Protein AF-A0A401TF60-F1 (afdb_monomer)

InterPro domains:
  IPR011645 Haem NO binding associated [PF07701] (32-120)
  IPR042463 Haem NO binding associated domain superfamily [G3DSA:3.30.450.260] (27-121)

pLDDT: mean 78.07, std 18.7, range [38.34, 97.88]

Structure (mmCIF, N/CA/C/O backbone):
data_AF-A0A401TF60-F1
#
_entry.id   AF-A0A401TF60-F1
#
loop_
_atom_site.group_PDB
_atom_site.id
_atom_site.type_symbol
_atom_site.label_atom_id
_atom_site.label_alt_id
_atom_site.label_comp_id
_atom_site.label_asym_id
_atom_site.label_entity_id
_atom_site.label_seq_id
_atom_site.pdbx_PDB_ins_code
_atom_site.Cartn_x
_atom_site.Cartn_y
_atom_site.Cartn_z
_atom_site.occupancy
_atom_site.B_iso_or_equiv
_atom_site.auth_seq_id
_atom_site.auth_comp_id
_atom_site.auth_asym_id
_atom_site.auth_atom_id
_atom_site.pdbx_PDB_model_num
ATOM 1 N N . MET A 1 1 ? -0.643 -14.870 -15.309 1.00 54.28 1 MET A N 1
ATOM 2 C CA . MET A 1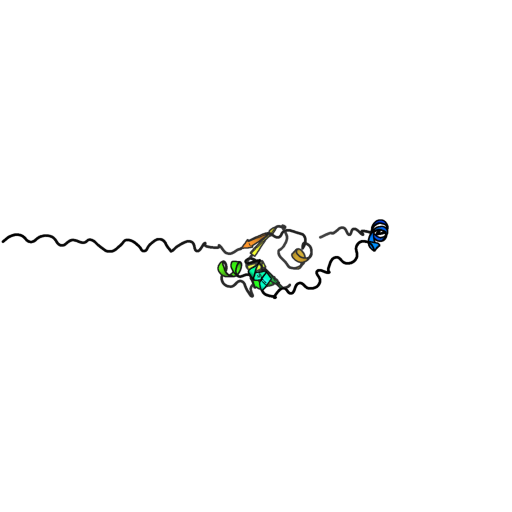 1 ? -0.391 -13.523 -15.862 1.00 54.28 1 MET A CA 1
ATOM 3 C C . MET A 1 1 ? 0.937 -13.580 -16.600 1.00 54.28 1 MET A C 1
ATOM 5 O O . MET A 1 1 ? 1.897 -14.077 -16.026 1.00 54.28 1 MET A O 1
ATOM 9 N N . THR A 1 2 ? 0.971 -13.199 -17.874 1.00 70.88 2 THR A N 1
ATOM 10 C CA . THR A 1 2 ? 2.133 -13.397 -18.757 1.00 70.88 2 THR A CA 1
ATOM 11 C C . THR A 1 2 ? 2.809 -12.050 -18.976 1.00 70.88 2 THR A C 1
ATOM 13 O O . THR A 1 2 ? 2.165 -11.133 -19.476 1.00 70.88 2 THR A O 1
ATOM 16 N N . TYR A 1 3 ? 4.077 -11.906 -18.594 1.00 74.62 3 TYR A N 1
ATOM 17 C CA . TYR A 1 3 ? 4.864 -10.697 -18.849 1.00 74.62 3 TYR A CA 1
ATOM 18 C C . TYR A 1 3 ? 5.910 -10.965 -19.932 1.00 74.62 3 TYR A C 1
ATOM 20 O O . TYR A 1 3 ? 6.505 -12.041 -19.992 1.00 74.62 3 TYR A O 1
ATOM 28 N N . VAL A 1 4 ? 6.137 -9.976 -20.796 1.00 82.94 4 VAL A N 1
ATOM 29 C CA . VAL A 1 4 ? 7.213 -10.025 -21.790 1.00 82.94 4 VAL A CA 1
ATOM 30 C C . VAL A 1 4 ? 8.467 -9.439 -21.159 1.00 82.94 4 VAL A C 1
ATOM 32 O O . VAL A 1 4 ? 8.474 -8.291 -20.718 1.00 82.94 4 VAL A O 1
ATOM 35 N N . VAL A 1 5 ? 9.532 -10.235 -21.108 1.00 85.19 5 VAL A N 1
ATOM 36 C CA . VAL A 1 5 ? 10.825 -9.793 -20.584 1.00 85.19 5 VAL A CA 1
ATOM 37 C C . VAL A 1 5 ? 11.640 -9.205 -21.728 1.00 85.19 5 VAL A C 1
ATOM 39 O O . VAL A 1 5 ? 12.141 -9.931 -22.584 1.00 85.19 5 VAL A O 1
ATOM 42 N N . TYR A 1 6 ? 11.798 -7.883 -21.732 1.00 87.12 6 TYR A N 1
ATOM 43 C CA . TYR A 1 6 ? 12.709 -7.205 -22.648 1.00 87.12 6 TYR A CA 1
ATOM 44 C C . TYR A 1 6 ? 14.091 -7.090 -22.010 1.00 87.12 6 TYR A C 1
ATOM 46 O O . TYR A 1 6 ? 14.256 -6.478 -20.955 1.00 87.12 6 TYR A O 1
ATOM 54 N N . LYS A 1 7 ? 15.109 -7.649 -22.667 1.00 85.88 7 LYS A N 1
ATOM 55 C CA . LYS A 1 7 ? 16.505 -7.410 -22.294 1.00 85.88 7 LYS A CA 1
ATOM 56 C C . LYS A 1 7 ? 16.980 -6.121 -22.958 1.00 85.88 7 LYS A C 1
ATOM 58 O O . LYS A 1 7 ? 17.265 -6.108 -24.153 1.00 85.88 7 LYS A O 1
ATOM 63 N N . MET A 1 8 ? 17.083 -5.046 -22.184 1.00 86.06 8 MET A N 1
ATOM 64 C CA . MET A 1 8 ? 17.698 -3.804 -22.651 1.00 86.06 8 MET A CA 1
ATOM 65 C C . MET A 1 8 ? 19.220 -3.899 -22.517 1.00 86.06 8 MET A C 1
ATOM 67 O O . MET A 1 8 ? 19.735 -4.131 -21.426 1.00 86.06 8 MET A O 1
ATOM 71 N N . ASN A 1 9 ? 19.943 -3.714 -23.622 1.00 86.31 9 ASN A N 1
ATOM 72 C CA . ASN A 1 9 ? 21.393 -3.536 -23.605 1.00 86.31 9 ASN A CA 1
ATOM 73 C C . ASN A 1 9 ? 21.680 -2.046 -23.794 1.00 86.31 9 ASN A C 1
ATOM 75 O O . ASN A 1 9 ? 21.192 -1.446 -24.749 1.00 86.31 9 ASN A O 1
ATOM 79 N N . PHE A 1 10 ? 22.446 -1.451 -22.884 1.00 83.81 10 PHE A N 1
ATOM 80 C CA . PHE A 1 10 ? 22.782 -0.034 -22.944 1.00 83.81 10 PHE A CA 1
ATOM 81 C C . PHE A 1 10 ? 24.231 0.146 -23.397 1.00 83.81 10 PHE A C 1
ATOM 83 O O . PHE A 1 10 ? 25.154 -0.282 -22.700 1.00 83.81 10 PHE A O 1
ATOM 90 N N . ASP A 1 11 ? 24.431 0.778 -24.555 1.00 84.81 11 ASP A N 1
ATOM 91 C CA . ASP A 1 11 ? 25.757 1.206 -24.997 1.00 84.81 11 ASP A CA 1
ATOM 92 C C . ASP A 1 11 ? 26.063 2.604 -24.446 1.00 84.81 11 ASP A C 1
ATOM 94 O O . ASP A 1 11 ? 25.495 3.616 -24.851 1.00 84.81 11 ASP A O 1
ATOM 98 N N . ASN A 1 12 ? 26.985 2.638 -23.490 1.00 79.88 12 ASN A N 1
ATOM 99 C CA . ASN A 1 12 ? 27.370 3.833 -22.753 1.00 79.88 12 ASN A CA 1
ATOM 100 C C . ASN A 1 12 ? 28.528 4.618 -23.406 1.00 79.88 12 ASN A C 1
ATOM 102 O O . ASN A 1 12 ? 29.088 5.519 -22.773 1.00 79.88 12 ASN A O 1
ATOM 106 N N . ALA A 1 13 ? 28.935 4.280 -24.636 1.00 81.44 13 ALA A N 1
ATOM 107 C CA . ALA A 1 13 ? 30.097 4.879 -25.298 1.00 81.44 13 ALA A CA 1
ATOM 108 C C . ALA A 1 13 ? 30.019 6.418 -25.393 1.00 81.44 13 ALA A C 1
ATOM 110 O O . ALA A 1 13 ? 30.981 7.107 -25.047 1.00 81.44 13 ALA A O 1
ATOM 111 N N . ALA A 1 14 ? 28.859 6.974 -25.759 1.00 72.81 14 ALA A N 1
ATOM 112 C CA . ALA A 1 14 ? 28.666 8.423 -25.887 1.00 72.81 14 ALA A CA 1
ATOM 113 C C . ALA A 1 14 ? 28.697 9.175 -24.538 1.00 72.81 14 ALA A C 1
ATOM 115 O O . ALA A 1 14 ? 29.143 10.323 -24.474 1.00 72.81 14 ALA A O 1
ATOM 116 N N . PHE A 1 15 ? 28.256 8.533 -23.451 1.00 69.75 15 PHE A N 1
ATOM 117 C CA . PHE A 1 15 ? 28.243 9.117 -22.105 1.00 69.75 15 PHE A CA 1
ATOM 118 C C . PHE A 1 15 ? 29.645 9.145 -21.482 1.00 69.75 15 PHE A C 1
ATOM 120 O O . PHE A 1 15 ? 30.065 10.164 -20.933 1.00 69.75 15 PHE A O 1
ATOM 127 N N . LYS A 1 16 ? 30.421 8.064 -21.651 1.00 69.81 16 LYS A N 1
ATOM 128 C CA . LYS A 1 16 ? 31.814 7.971 -21.179 1.00 69.81 16 LYS A CA 1
ATOM 129 C C . LYS A 1 16 ? 32.714 9.052 -21.782 1.00 69.81 16 LYS A C 1
ATOM 131 O O . LYS A 1 16 ? 33.617 9.532 -21.105 1.00 69.81 16 LYS A O 1
ATOM 136 N N . HIS A 1 17 ? 32.433 9.486 -23.012 1.00 68.19 17 HIS A N 1
ATOM 137 C CA . HIS A 1 17 ? 33.189 10.555 -23.661 1.00 68.19 17 HIS A CA 1
ATOM 138 C C . HIS A 1 17 ? 32.952 11.945 -23.031 1.00 68.19 17 HIS A C 1
ATOM 140 O O . HIS A 1 17 ? 33.848 12.785 -23.047 1.00 68.19 17 HIS A O 1
ATOM 146 N N . ARG A 1 18 ? 31.781 12.181 -22.418 1.00 63.94 18 ARG A N 1
ATOM 147 C CA . ARG A 1 18 ? 31.405 13.464 -21.782 1.00 63.94 18 ARG A CA 1
ATOM 148 C C . ARG A 1 18 ? 31.666 13.518 -20.270 1.00 63.94 18 ARG A C 1
ATOM 150 O O . ARG A 1 18 ? 31.582 14.584 -19.664 1.00 63.94 18 ARG A O 1
ATOM 157 N N . MET A 1 19 ? 31.999 12.385 -19.656 1.00 57.22 19 MET A N 1
ATOM 158 C CA . MET A 1 19 ? 32.091 12.214 -18.202 1.00 57.22 19 MET A CA 1
ATOM 159 C C . MET A 1 19 ? 33.200 13.009 -17.469 1.00 57.22 19 MET A C 1
ATOM 161 O O . MET A 1 19 ? 32.983 13.320 -16.298 1.00 57.22 19 MET A O 1
ATOM 165 N N . PRO A 1 20 ? 34.344 13.412 -18.071 1.00 57.88 20 PRO A N 1
ATOM 166 C CA . PRO A 1 20 ? 35.371 14.162 -17.335 1.00 57.88 20 PRO A CA 1
ATOM 167 C C . PRO A 1 20 ? 34.904 15.515 -16.772 1.00 57.88 20 PRO A C 1
ATOM 169 O O . PRO A 1 20 ? 35.526 16.025 -15.843 1.00 57.88 20 PRO A O 1
ATOM 172 N N . GLN A 1 21 ? 33.826 16.094 -17.317 1.00 56.38 21 GLN A N 1
ATOM 173 C CA . GLN A 1 21 ? 33.364 17.448 -16.982 1.00 56.38 21 GLN A CA 1
ATOM 174 C C . GLN A 1 21 ? 32.222 17.488 -15.951 1.00 56.38 21 GLN A C 1
ATOM 176 O O . GLN A 1 21 ? 31.941 18.546 -15.399 1.00 56.38 21 GLN A O 1
ATOM 181 N N . LEU A 1 22 ? 31.586 16.350 -15.644 1.00 56.41 22 LEU A N 1
ATOM 182 C CA . LEU A 1 22 ? 30.432 16.273 -14.740 1.00 56.41 22 LEU A CA 1
ATOM 183 C C . LEU A 1 22 ? 30.804 15.546 -13.438 1.00 56.41 22 LEU A C 1
ATOM 185 O O . LEU A 1 22 ? 30.217 14.527 -13.073 1.00 56.41 22 LEU A 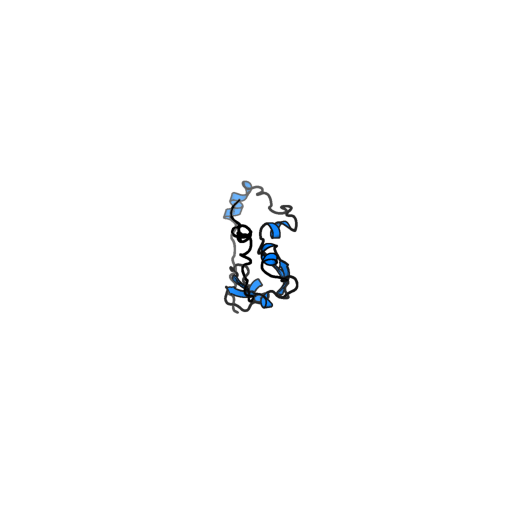O 1
ATOM 189 N N . LYS A 1 23 ? 31.842 16.027 -12.746 1.00 54.22 23 LYS A N 1
ATOM 190 C CA . LYS A 1 23 ? 32.164 15.520 -11.408 1.00 54.22 23 LYS A CA 1
ATOM 191 C C . LYS A 1 23 ? 31.079 15.960 -10.421 1.00 54.22 23 LYS A C 1
ATOM 193 O O . LYS A 1 23 ? 30.895 17.148 -10.195 1.00 54.22 23 LYS A O 1
ATOM 198 N N . ALA A 1 24 ? 30.441 14.955 -9.821 1.00 58.62 24 ALA A N 1
ATOM 199 C CA . ALA A 1 24 ? 29.649 15.006 -8.596 1.00 58.62 24 ALA A CA 1
ATOM 200 C C . ALA A 1 24 ? 28.422 15.936 -8.620 1.00 58.62 24 ALA A C 1
ATOM 202 O O . ALA A 1 24 ? 28.411 16.997 -8.000 1.00 58.62 24 ALA A O 1
ATOM 203 N N . ALA A 1 25 ? 27.322 15.463 -9.217 1.00 55.97 25 ALA A N 1
ATOM 204 C CA . ALA A 1 25 ? 26.026 15.809 -8.639 1.00 55.97 25 ALA A CA 1
ATOM 205 C C . ALA A 1 25 ? 26.051 15.337 -7.168 1.00 55.97 25 ALA A C 1
ATOM 207 O O . ALA A 1 25 ? 26.429 14.183 -6.930 1.00 55.97 25 ALA A O 1
ATOM 208 N N . PRO A 1 26 ? 25.743 16.200 -6.184 1.00 55.03 26 PRO A N 1
ATOM 209 C CA . PRO A 1 26 ? 25.783 15.806 -4.786 1.00 55.03 26 PRO A CA 1
ATOM 210 C C . PRO A 1 26 ? 24.831 14.629 -4.594 1.00 55.03 26 PRO A C 1
ATOM 212 O O . PRO A 1 26 ? 23.659 14.696 -4.963 1.00 55.03 26 PRO A O 1
ATOM 215 N N . GLY A 1 27 ? 25.367 13.522 -4.080 1.00 57.06 27 GLY A N 1
ATOM 216 C CA . GLY A 1 27 ? 24.592 12.319 -3.836 1.00 57.06 27 GLY A CA 1
ATOM 217 C C . GLY A 1 27 ? 23.417 12.659 -2.931 1.00 57.06 27 GLY A C 1
ATOM 218 O O . GLY A 1 27 ? 23.610 13.130 -1.812 1.00 57.06 27 GLY A O 1
ATOM 219 N N . TYR A 1 28 ? 22.200 12.375 -3.391 1.00 55.12 28 TYR A N 1
ATOM 220 C CA . TYR A 1 28 ? 20.970 12.408 -2.592 1.00 55.12 28 TYR A CA 1
ATOM 221 C C . TYR A 1 28 ? 20.984 11.387 -1.434 1.00 55.12 28 TYR A C 1
ATOM 223 O O . TYR A 1 28 ? 19.934 1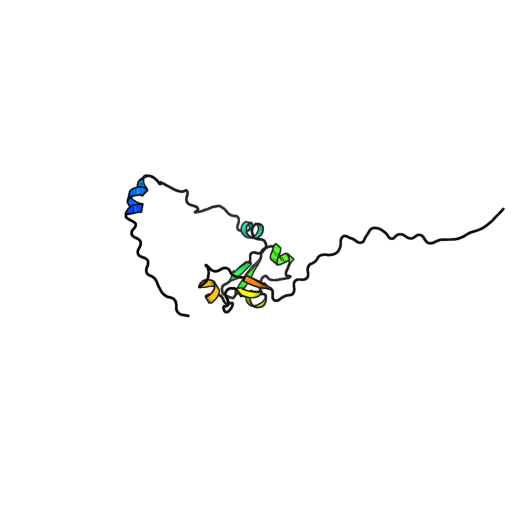0.979 -0.948 1.00 55.12 28 TYR A O 1
ATOM 231 N N . GLU A 1 29 ? 22.155 10.911 -1.004 1.00 59.75 29 GLU A N 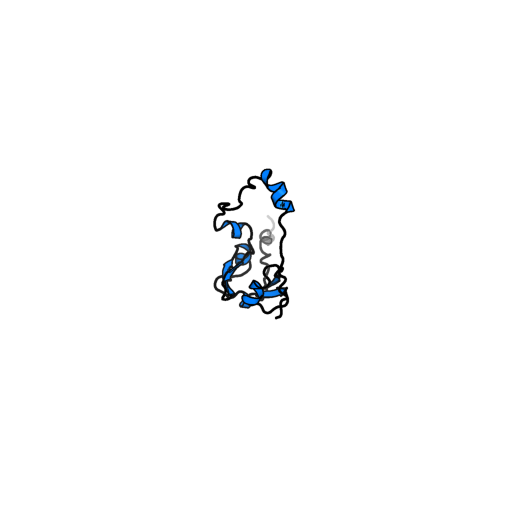1
ATOM 232 C CA . GLU A 1 29 ? 22.280 9.702 -0.205 1.00 59.75 29 GLU A CA 1
ATOM 233 C C . GLU A 1 29 ? 21.657 9.846 1.177 1.00 59.75 29 GLU A C 1
ATOM 235 O O . GLU A 1 29 ? 21.174 8.847 1.702 1.00 59.75 29 GLU A O 1
ATOM 240 N N . LYS A 1 30 ? 21.628 11.037 1.791 1.00 60.25 30 LYS A N 1
ATOM 241 C CA . LYS A 1 30 ? 21.094 11.195 3.154 1.00 60.25 30 LYS A CA 1
ATOM 242 C C . LYS A 1 30 ? 20.566 12.602 3.402 1.00 60.25 30 LYS A C 1
ATOM 244 O O . LYS A 1 30 ? 21.204 13.390 4.094 1.00 60.25 30 LYS A O 1
ATOM 249 N N . LEU A 1 31 ? 19.374 12.915 2.898 1.00 61.12 31 LEU A N 1
ATOM 250 C CA . LEU A 1 31 ? 18.593 13.979 3.530 1.00 61.12 31 LEU A CA 1
ATOM 251 C C . LEU A 1 31 ? 18.131 13.449 4.899 1.00 61.12 31 LEU A C 1
ATOM 253 O O . LEU A 1 31 ? 17.458 12.414 4.936 1.00 61.12 31 LEU A O 1
ATOM 257 N N . PRO A 1 32 ? 18.494 14.087 6.028 1.00 65.38 32 PRO A N 1
ATOM 258 C CA . PRO A 1 32 ? 18.081 13.646 7.355 1.00 65.38 32 PRO A CA 1
ATOM 259 C C . PRO A 1 32 ? 16.597 13.967 7.564 1.00 65.38 32 PRO A C 1
ATOM 261 O O . PRO A 1 32 ? 16.226 14.907 8.262 1.00 65.38 32 PRO A O 1
ATOM 264 N N . MET A 1 33 ? 15.720 13.190 6.933 1.00 65.31 33 MET A N 1
ATOM 265 C CA . MET A 1 33 ? 14.286 13.294 7.156 1.00 65.31 33 MET A CA 1
ATOM 266 C C . MET A 1 33 ? 13.941 12.601 8.472 1.00 65.31 33 MET A C 1
ATOM 268 O O . MET A 1 33 ? 14.205 11.411 8.663 1.00 65.31 33 MET A O 1
ATOM 272 N N . LYS A 1 34 ? 13.334 13.342 9.404 1.00 74.75 34 LYS A N 1
ATOM 273 C CA . LYS A 1 34 ? 12.768 12.745 10.618 1.00 74.75 34 LYS A CA 1
ATOM 274 C C . LYS A 1 34 ? 11.717 11.711 10.201 1.00 74.75 34 LYS A C 1
ATOM 276 O O . LYS A 1 34 ? 10.867 12.008 9.371 1.00 74.75 34 LYS A O 1
ATOM 281 N N . LYS A 1 35 ? 11.713 10.526 10.826 1.00 67.56 35 LYS A N 1
ATOM 282 C CA . LYS A 1 35 ? 10.796 9.397 10.526 1.00 67.56 35 LYS A CA 1
ATOM 283 C C . LYS A 1 35 ? 9.285 9.726 10.638 1.00 67.56 35 LYS A C 1
ATOM 285 O O . LYS A 1 35 ? 8.453 8.867 10.349 1.00 67.56 35 LYS A O 1
ATOM 290 N N . GLY A 1 36 ? 8.930 10.929 11.096 1.00 70.81 36 GLY A N 1
ATOM 291 C CA . GLY A 1 36 ? 7.558 11.439 11.182 1.00 70.81 36 GLY A CA 1
ATOM 292 C C . GLY A 1 36 ? 7.155 12.403 10.062 1.00 70.81 36 GLY A C 1
ATOM 293 O O . GLY A 1 36 ? 5.982 12.426 9.720 1.00 70.81 36 GLY A O 1
ATOM 294 N N . ILE A 1 37 ? 8.106 13.106 9.427 1.00 82.44 37 ILE A N 1
ATOM 295 C CA . ILE A 1 37 ? 7.791 14.234 8.529 1.00 82.44 37 ILE A CA 1
ATOM 296 C C . ILE A 1 37 ? 6.952 13.823 7.316 1.00 82.44 37 ILE A C 1
ATOM 298 O O . ILE A 1 37 ? 6.162 14.605 6.808 1.00 82.44 37 ILE A O 1
ATOM 302 N N . ILE A 1 38 ? 7.082 12.569 6.874 1.00 80.88 38 ILE A N 1
ATOM 303 C CA . ILE A 1 38 ? 6.291 12.030 5.766 1.00 80.88 38 ILE A CA 1
ATOM 304 C C . ILE A 1 38 ? 4.788 12.030 6.082 1.00 80.88 38 ILE A C 1
ATOM 306 O O . ILE A 1 38 ? 3.986 12.280 5.195 1.00 80.88 38 ILE A O 1
ATOM 310 N N . PHE A 1 39 ? 4.397 11.800 7.336 1.00 83.25 39 PHE A N 1
ATOM 311 C CA . PHE A 1 39 ? 2.989 11.786 7.740 1.00 83.25 39 PHE A CA 1
ATOM 312 C C . PHE A 1 39 ? 2.443 13.197 7.955 1.00 83.25 39 PHE A C 1
ATOM 314 O O . PHE A 1 39 ? 1.257 13.416 7.730 1.00 83.25 39 PHE A O 1
ATOM 321 N N . ASP A 1 40 ? 3.315 14.143 8.312 1.00 83.88 40 ASP A N 1
ATOM 322 C CA . ASP A 1 40 ? 2.976 15.566 8.378 1.00 83.88 40 ASP A CA 1
ATOM 323 C C . ASP A 1 40 ? 2.774 16.139 6.963 1.00 83.88 40 ASP A C 1
ATOM 325 O O . ASP A 1 40 ? 1.854 16.914 6.720 1.00 83.88 40 ASP A O 1
ATOM 329 N N . MET A 1 41 ? 3.616 15.732 6.004 1.00 89.50 41 MET A N 1
ATOM 330 C CA . MET A 1 41 ? 3.526 16.160 4.602 1.00 89.50 41 MET A CA 1
ATOM 331 C C . MET A 1 41 ? 2.398 15.466 3.833 1.00 89.50 41 MET A C 1
ATOM 333 O O . MET A 1 41 ? 1.784 16.073 2.958 1.00 89.50 41 MET A O 1
ATOM 337 N N . PHE A 1 42 ? 2.139 14.193 4.132 1.00 91.75 42 PHE A N 1
ATOM 338 C CA . PHE A 1 42 ? 1.138 13.374 3.455 1.00 91.75 42 PHE A CA 1
ATOM 339 C C . PHE A 1 42 ? 0.093 12.887 4.472 1.00 91.75 42 PHE A C 1
ATOM 341 O O . PHE A 1 42 ? 0.167 11.743 4.938 1.00 91.75 42 PHE A O 1
ATOM 348 N N . PRO A 1 43 ? -0.907 13.723 4.810 1.00 91.94 43 PRO A N 1
ATOM 349 C CA . PRO A 1 43 ? -1.881 13.427 5.864 1.00 91.94 43 PRO A CA 1
ATOM 350 C C . PRO A 1 43 ? -2.790 12.233 5.539 1.00 91.94 43 PRO A C 1
ATOM 352 O O . PRO A 1 43 ? -3.301 11.591 6.451 1.00 91.94 43 PRO A O 1
ATOM 355 N N . PHE A 1 44 ? -2.940 11.885 4.258 1.00 93.50 44 PHE A N 1
ATOM 356 C CA . PHE A 1 44 ? -3.690 10.706 3.804 1.00 93.50 44 PHE A CA 1
ATOM 357 C C . PHE A 1 44 ? -2.785 9.530 3.404 1.00 93.50 44 PHE A C 1
ATOM 359 O O . PHE A 1 44 ? -3.193 8.645 2.657 1.00 93.50 44 PHE A O 1
ATOM 366 N N . SER A 1 45 ? -1.535 9.518 3.874 1.00 93.25 45 SER A N 1
ATOM 367 C CA . SER A 1 45 ? -0.628 8.393 3.648 1.00 93.25 45 SER A CA 1
ATOM 368 C C . SER A 1 45 ? -0.966 7.193 4.531 1.00 93.25 45 SER A C 1
ATOM 370 O O . SER A 1 45 ? -1.487 7.313 5.642 1.00 93.25 45 SER A O 1
ATOM 372 N N . MET A 1 46 ? -0.617 6.012 4.034 1.00 93.62 46 MET A N 1
ATOM 373 C CA . MET A 1 46 ? -0.806 4.742 4.717 1.00 93.62 46 MET A CA 1
ATOM 374 C C . MET A 1 46 ? 0.417 3.861 4.488 1.00 93.62 46 MET A C 1
ATOM 376 O O . MET A 1 46 ? 0.910 3.738 3.371 1.00 93.62 46 MET A O 1
ATOM 380 N N . ILE A 1 47 ? 0.886 3.220 5.553 1.00 94.00 47 ILE A N 1
ATOM 381 C CA . ILE A 1 47 ? 1.886 2.159 5.500 1.00 94.00 47 ILE A CA 1
ATOM 382 C C . ILE A 1 47 ? 1.226 0.884 6.001 1.00 94.00 47 ILE A C 1
ATOM 384 O O . ILE A 1 47 ? 0.788 0.830 7.150 1.00 94.00 47 ILE A O 1
ATOM 388 N N . PHE A 1 48 ? 1.212 -0.151 5.171 1.00 95.81 48 PHE A N 1
ATOM 389 C CA . PHE A 1 48 ? 0.754 -1.492 5.519 1.00 95.81 48 PHE A CA 1
ATOM 390 C C . PHE A 1 48 ? 1.830 -2.530 5.180 1.00 95.81 48 PHE A C 1
ATOM 392 O O . PHE A 1 48 ? 2.775 -2.258 4.437 1.00 95.81 48 PHE A O 1
ATOM 399 N N . ARG A 1 49 ? 1.745 -3.697 5.814 1.00 96.69 49 ARG A N 1
ATOM 400 C CA . ARG A 1 49 ? 2.702 -4.800 5.662 1.00 96.69 49 ARG A CA 1
ATOM 401 C C . ARG A 1 49 ? 2.246 -5.783 4.577 1.00 96.69 49 ARG A C 1
ATOM 403 O O . ARG A 1 49 ? 1.172 -5.642 4.003 1.00 96.69 49 ARG A O 1
ATOM 410 N N . ARG A 1 50 ? 3.076 -6.799 4.306 1.00 97.25 50 ARG A N 1
ATOM 411 C CA . ARG A 1 50 ? 2.791 -7.842 3.300 1.00 97.25 50 ARG A CA 1
ATOM 412 C C . ARG A 1 50 ? 1.528 -8.655 3.576 1.00 97.25 50 ARG A C 1
ATOM 414 O O . ARG A 1 50 ? 0.926 -9.179 2.654 1.00 97.25 50 ARG A O 1
ATOM 421 N N . ASP A 1 51 ? 1.137 -8.748 4.839 1.00 97.25 51 ASP A N 1
ATOM 422 C CA . ASP A 1 51 ? -0.098 -9.384 5.302 1.00 97.25 51 ASP A CA 1
ATOM 423 C C . ASP A 1 51 ? -1.337 -8.481 5.143 1.00 97.25 51 ASP A C 1
ATOM 425 O O . ASP A 1 51 ? -2.396 -8.804 5.675 1.00 97.25 51 ASP A O 1
ATOM 429 N N . MET A 1 52 ? -1.196 -7.351 4.439 1.00 97.31 52 MET A N 1
ATOM 430 C CA . MET A 1 52 ? -2.210 -6.313 4.235 1.00 97.31 52 MET A CA 1
ATOM 431 C C . MET A 1 52 ? -2.598 -5.541 5.508 1.00 97.31 52 MET A C 1
ATOM 433 O O . MET A 1 52 ? -3.462 -4.668 5.463 1.00 97.31 52 MET A O 1
ATOM 437 N N . THR A 1 53 ? -1.916 -5.769 6.636 1.00 97.88 53 THR A N 1
ATOM 438 C CA . THR A 1 53 ? -2.202 -5.082 7.903 1.00 97.88 53 THR A CA 1
ATOM 439 C C . THR A 1 53 ? -1.648 -3.657 7.904 1.00 97.88 53 THR A C 1
ATOM 441 O O . THR A 1 53 ? -0.437 -3.441 7.763 1.00 97.88 53 THR A O 1
ATOM 444 N N . MET A 1 54 ? -2.513 -2.670 8.138 1.00 96.19 54 MET A N 1
ATOM 445 C CA . MET A 1 54 ? -2.164 -1.254 8.261 1.00 96.19 54 MET A CA 1
ATOM 446 C C . MET A 1 54 ? -1.331 -0.998 9.524 1.00 96.19 54 MET A C 1
ATOM 448 O O . MET A 1 54 ? -1.799 -1.148 10.651 1.00 96.19 54 MET A O 1
ATOM 452 N N . TYR A 1 55 ? -0.072 -0.595 9.343 1.00 93.81 55 TYR A N 1
ATOM 453 C CA . TYR A 1 55 ? 0.886 -0.344 10.422 1.00 93.81 55 TYR A CA 1
ATOM 454 C C . TYR A 1 55 ? 0.877 1.107 10.904 1.00 93.81 55 TYR A C 1
ATOM 456 O O . TYR A 1 55 ? 0.938 1.349 12.108 1.00 93.81 55 TYR A O 1
ATOM 464 N N . ARG A 1 56 ? 0.834 2.074 9.982 1.00 91.12 56 ARG A N 1
ATOM 465 C CA . ARG A 1 56 ? 0.788 3.506 10.302 1.00 91.12 56 ARG A CA 1
ATOM 466 C C . ARG A 1 56 ? -0.077 4.249 9.303 1.00 91.12 56 ARG A C 1
ATOM 468 O O . ARG A 1 56 ? 0.017 4.003 8.105 1.00 91.12 56 ARG A O 1
ATOM 475 N N . ILE A 1 57 ? -0.852 5.192 9.815 1.00 92.75 57 ILE A N 1
ATOM 476 C CA . ILE A 1 57 ? -1.789 6.021 9.060 1.00 92.75 57 ILE A CA 1
ATOM 477 C C . ILE A 1 57 ? -1.443 7.492 9.317 1.00 92.75 57 ILE A C 1
ATOM 479 O O . ILE A 1 57 ? -1.065 7.835 10.441 1.00 92.75 57 ILE A O 1
ATOM 483 N N . GLY A 1 58 ? -1.525 8.337 8.292 1.00 92.25 58 GLY A N 1
ATOM 484 C CA . GLY A 1 58 ? -1.398 9.789 8.429 1.00 92.25 58 GLY A CA 1
ATOM 485 C C . GLY A 1 58 ? -2.573 10.404 9.193 1.00 92.25 58 GLY A C 1
ATOM 486 O O . GLY A 1 58 ? -3.649 9.813 9.279 1.00 92.25 58 GLY A O 1
ATOM 487 N N . GLU A 1 59 ? -2.369 11.586 9.772 1.00 89.94 59 GLU A N 1
ATOM 488 C CA . GLU A 1 59 ? -3.366 12.201 10.663 1.00 89.94 59 GLU A CA 1
ATOM 489 C C . GLU A 1 59 ? -4.695 12.510 9.955 1.00 89.94 59 GLU A C 1
ATOM 491 O O . GLU A 1 59 ? -5.754 12.242 10.513 1.00 89.94 59 GLU A O 1
ATOM 496 N N . GLY A 1 60 ? -4.667 12.930 8.686 1.00 91.19 60 GLY A N 1
ATOM 497 C CA . GLY A 1 60 ? -5.891 13.194 7.920 1.00 91.19 60 GLY A CA 1
ATOM 498 C C . GLY A 1 60 ? -6.770 11.955 7.729 1.00 91.19 60 GLY A C 1
ATOM 499 O O . GLY A 1 60 ? -7.989 12.042 7.831 1.00 91.19 60 GLY A O 1
ATOM 500 N N . LEU A 1 61 ? -6.181 10.773 7.513 1.00 91.50 61 LEU A N 1
ATOM 501 C CA . LEU A 1 61 ? -6.955 9.524 7.464 1.00 91.50 61 LEU A CA 1
ATOM 502 C C . LEU A 1 61 ? -7.493 9.114 8.846 1.00 91.50 61 LEU A C 1
ATOM 504 O O . LEU A 1 61 ? -8.594 8.572 8.922 1.00 91.50 61 LEU A O 1
ATOM 508 N N . LYS A 1 62 ? -6.749 9.368 9.932 1.00 8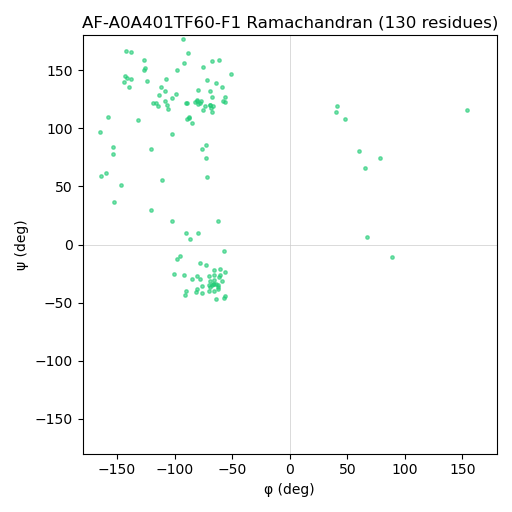9.94 62 LYS A N 1
ATOM 509 C CA . LYS A 1 62 ? -7.202 9.069 11.305 1.00 89.94 62 LYS A CA 1
ATOM 510 C C . LYS A 1 62 ? -8.381 9.936 11.741 1.00 89.94 62 LYS A C 1
ATOM 512 O O . LYS A 1 62 ? -9.232 9.466 12.486 1.00 89.94 62 LYS A O 1
ATOM 517 N N . GLU A 1 63 ? -8.426 11.190 11.303 1.00 89.44 63 GLU A N 1
ATOM 518 C CA . GLU A 1 63 ? -9.542 12.092 11.605 1.00 89.44 63 GLU A CA 1
ATOM 519 C C . GLU A 1 63 ? -10.844 11.644 10.930 1.00 89.44 63 GLU A C 1
ATOM 521 O O . GLU A 1 63 ? -11.927 11.807 11.497 1.00 89.44 63 GLU A O 1
ATOM 526 N N . VAL A 1 64 ? -10.732 11.066 9.731 1.00 89.25 64 VAL A N 1
ATOM 527 C CA . VAL A 1 64 ? -11.874 10.616 8.927 1.00 89.25 64 VAL A CA 1
ATOM 528 C C . VAL A 1 64 ? -12.389 9.248 9.379 1.00 89.25 64 VAL A C 1
ATOM 530 O O . VAL A 1 64 ? -13.600 9.044 9.449 1.00 89.25 64 VAL A O 1
ATOM 533 N N . PHE A 1 65 ? -11.493 8.316 9.706 1.00 87.38 65 PHE A N 1
ATOM 534 C CA . PHE A 1 65 ? -11.847 6.944 10.062 1.00 87.38 65 PHE A CA 1
ATOM 535 C C . PHE A 1 65 ? -11.413 6.612 11.489 1.00 87.38 65 PHE A C 1
ATOM 537 O O . PHE A 1 65 ? -10.224 6.623 11.814 1.00 87.38 65 PHE A O 1
ATOM 544 N N . SER A 1 66 ? -12.371 6.227 12.335 1.00 76.50 66 SER A N 1
ATOM 545 C CA . SER A 1 66 ? -12.066 5.682 13.657 1.00 76.50 66 SER A CA 1
ATOM 546 C C . SER A 1 66 ? -11.407 4.305 13.514 1.00 76.50 66 SER A C 1
ATOM 548 O O . SER A 1 66 ? -12.028 3.364 13.023 1.00 76.50 66 SER A O 1
ATOM 550 N N . GLU A 1 67 ? -10.157 4.193 13.972 1.00 85.00 67 GLU A N 1
ATOM 551 C CA . GLU A 1 67 ? -9.428 2.925 14.141 1.00 85.00 67 GLU A CA 1
ATOM 552 C C . GLU A 1 67 ? -9.122 2.150 12.842 1.00 85.00 67 GLU A C 1
ATOM 554 O O . GLU A 1 67 ? -9.596 1.036 12.634 1.00 85.00 67 GLU A O 1
ATOM 559 N N . LEU A 1 68 ? -8.275 2.703 11.967 1.00 91.62 68 LEU A N 1
ATOM 560 C CA . LEU A 1 68 ? -7.721 1.956 10.820 1.00 91.62 68 LEU A CA 1
ATOM 561 C C . LEU A 1 68 ? -6.465 1.141 11.168 1.00 91.62 68 LEU A C 1
ATOM 563 O O . LEU A 1 68 ? -6.176 0.122 10.545 1.00 91.62 68 LEU A O 1
ATOM 567 N N . GLN A 1 69 ? -5.675 1.587 12.144 1.00 93.75 69 GLN A N 1
ATOM 568 C CA . GLN A 1 69 ? -4.394 0.952 12.449 1.00 93.75 69 GLN A CA 1
ATOM 569 C C . GLN A 1 69 ? -4.598 -0.443 13.057 1.00 93.75 69 GLN A C 1
ATOM 571 O O . GLN A 1 69 ? -5.369 -0.612 13.994 1.00 93.75 69 GLN A O 1
ATOM 576 N N . GLY A 1 70 ? -3.877 -1.440 12.542 1.00 95.00 70 GLY A N 1
ATOM 577 C CA . GLY A 1 70 ? -3.999 -2.842 12.947 1.00 95.00 70 GLY A CA 1
ATOM 578 C C . GLY A 1 70 ? -5.042 -3.641 12.163 1.00 95.00 70 GLY A C 1
ATOM 579 O O . GLY A 1 70 ? -5.033 -4.865 12.252 1.00 95.00 70 GLY A O 1
ATOM 580 N N . LYS A 1 71 ? -5.888 -2.986 11.362 1.00 96.00 71 LYS A N 1
ATOM 581 C CA . LYS A 1 71 ? -6.831 -3.659 10.464 1.00 96.00 71 LYS A CA 1
ATOM 582 C C . LYS A 1 71 ? -6.203 -3.948 9.105 1.00 96.00 71 LYS A C 1
ATOM 584 O O . LYS A 1 71 ? -5.163 -3.386 8.751 1.00 96.00 71 LYS A O 1
ATOM 589 N N . LYS A 1 72 ? -6.845 -4.818 8.335 1.00 97.31 72 LYS A N 1
ATOM 590 C CA . LYS A 1 72 ? -6.462 -5.127 6.960 1.00 97.31 72 LYS A CA 1
ATOM 591 C C . LYS A 1 72 ? -6.958 -4.053 5.995 1.00 97.31 72 LYS A C 1
ATOM 593 O O . LYS A 1 72 ? -8.114 -3.642 6.055 1.00 97.31 72 LYS A O 1
ATOM 598 N N . VAL A 1 73 ? -6.087 -3.583 5.104 1.00 96.75 73 VAL A N 1
ATOM 599 C CA . VAL A 1 73 ? -6.438 -2.534 4.132 1.00 96.75 73 VAL A CA 1
ATOM 600 C C . VAL A 1 73 ? -7.489 -3.016 3.130 1.00 96.75 73 VAL A C 1
ATOM 602 O O . VAL A 1 73 ? -8.361 -2.244 2.747 1.00 96.75 73 VAL A O 1
ATOM 605 N N . ASP A 1 74 ? -7.452 -4.291 2.756 1.00 96.81 74 ASP A N 1
ATOM 606 C CA . ASP A 1 74 ? -8.416 -4.945 1.872 1.00 96.81 74 ASP A CA 1
ATOM 607 C C . ASP A 1 74 ? -9.777 -5.191 2.530 1.00 96.81 74 ASP A C 1
ATOM 609 O O . ASP A 1 74 ? -10.770 -5.344 1.819 1.00 96.81 74 ASP A O 1
ATOM 613 N N . ASP A 1 75 ? -9.865 -5.142 3.862 1.00 95.94 75 ASP A N 1
ATOM 614 C CA . ASP A 1 75 ? -11.141 -5.178 4.581 1.00 95.94 75 ASP A CA 1
ATOM 615 C C . ASP A 1 75 ? -11.813 -3.799 4.594 1.00 95.94 75 ASP A C 1
ATOM 617 O O . ASP A 1 75 ? -13.021 -3.717 4.382 1.00 95.94 75 ASP A O 1
ATOM 621 N N . GLU A 1 76 ? -11.039 -2.722 4.745 1.00 95.38 76 GLU A N 1
ATOM 622 C CA . GLU A 1 76 ? -11.545 -1.346 4.901 1.00 95.38 76 GLU A CA 1
ATOM 623 C C . GLU A 1 76 ? -11.687 -0.581 3.570 1.00 95.38 76 GLU A C 1
ATOM 625 O O . GLU A 1 76 ? -12.526 0.317 3.440 1.00 95.38 76 GLU A O 1
ATOM 630 N N . PHE A 1 77 ? -10.902 -0.946 2.553 1.00 96.25 77 PHE A N 1
ATOM 631 C CA . PHE A 1 77 ? -10.863 -0.282 1.250 1.00 96.25 77 PHE A CA 1
ATOM 632 C C . PHE A 1 77 ? -11.076 -1.268 0.102 1.00 96.25 77 PHE A C 1
ATOM 634 O O . PHE A 1 77 ? -10.726 -2.443 0.169 1.00 96.25 77 PHE A O 1
ATOM 641 N N . THR A 1 78 ? -11.648 -0.763 -0.985 1.00 96.56 78 THR A N 1
ATOM 642 C CA . THR A 1 78 ? -11.785 -1.465 -2.261 1.00 96.56 78 THR A CA 1
ATOM 643 C C . THR A 1 78 ? -10.838 -0.838 -3.269 1.00 96.56 78 THR A C 1
ATOM 645 O O . THR A 1 78 ? -10.818 0.384 -3.426 1.00 96.56 78 THR A O 1
ATOM 648 N N . LEU A 1 79 ? -10.072 -1.667 -3.975 1.00 97.50 79 LEU A N 1
ATOM 649 C CA . LEU A 1 79 ? -9.260 -1.212 -5.094 1.00 97.50 79 LEU A CA 1
ATOM 650 C C . LEU A 1 79 ? -10.151 -0.942 -6.311 1.00 97.50 79 LEU A C 1
ATOM 652 O O . LEU A 1 79 ? -10.760 -1.858 -6.858 1.00 97.50 79 LEU A O 1
ATOM 656 N N . VAL A 1 80 ? -10.211 0.317 -6.735 1.00 97.62 80 VAL A N 1
ATOM 657 C CA . VAL A 1 80 ? -10.969 0.761 -7.915 1.00 97.62 80 VAL A CA 1
ATOM 658 C C . VAL A 1 80 ? -10.091 0.703 -9.161 1.00 97.62 80 VAL A C 1
ATOM 660 O O . VAL A 1 80 ? -10.540 0.287 -10.231 1.00 97.62 80 VAL A O 1
ATOM 663 N N . ARG A 1 81 ? -8.819 1.101 -9.031 1.00 97.12 81 ARG A N 1
ATOM 664 C CA . ARG A 1 81 ? -7.838 1.062 -10.121 1.00 97.12 81 ARG A CA 1
ATOM 665 C C . ARG A 1 81 ? -6.452 0.679 -9.616 1.00 97.12 81 ARG A C 1
ATOM 667 O O . ARG A 1 81 ? -6.069 1.156 -8.553 1.00 97.12 81 ARG A O 1
ATOM 674 N N . PRO A 1 82 ? -5.666 -0.065 -10.411 1.00 95.62 82 PRO A N 1
ATOM 675 C CA . PRO A 1 82 ? -6.103 -0.839 -11.581 1.00 95.62 82 PRO A CA 1
ATOM 676 C C . PRO A 1 82 ? -7.122 -1.931 -11.195 1.00 95.62 82 PRO A C 1
ATOM 678 O O . PRO A 1 82 ? -7.195 -2.323 -10.03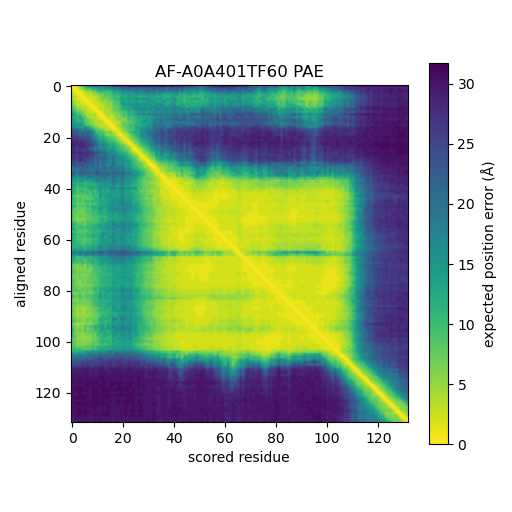7 1.00 95.62 82 PRO A O 1
ATOM 681 N N . MET A 1 83 ? -7.920 -2.411 -12.157 1.00 93.69 83 MET A N 1
ATOM 682 C CA . MET A 1 83 ? -8.889 -3.493 -11.922 1.00 93.69 83 MET A CA 1
ATOM 683 C C . MET A 1 83 ? -8.157 -4.828 -11.758 1.00 93.69 83 MET A C 1
ATOM 685 O O . MET A 1 83 ? -7.952 -5.566 -12.720 1.00 93.69 83 MET A O 1
ATOM 689 N N . LEU A 1 84 ? -7.718 -5.104 -10.538 1.00 93.75 84 LEU A N 1
ATOM 690 C CA . LEU A 1 84 ? -7.060 -6.341 -10.146 1.00 93.75 84 LEU A CA 1
ATOM 691 C C . LEU A 1 84 ? -7.505 -6.743 -8.740 1.00 93.75 84 LEU A C 1
ATOM 693 O O . LEU A 1 84 ? -8.106 -5.955 -8.012 1.00 93.75 84 LEU A O 1
ATOM 697 N N . GLU A 1 85 ? -7.217 -7.980 -8.358 1.00 95.56 85 GLU A N 1
ATOM 698 C CA . GLU A 1 85 ? -7.495 -8.447 -7.003 1.00 95.56 85 GLU A CA 1
ATOM 699 C C . GLU A 1 85 ? -6.597 -7.717 -5.997 1.00 95.56 85 GLU A C 1
ATOM 701 O O . GLU A 1 85 ? -5.372 -7.702 -6.150 1.00 95.56 85 GLU A O 1
ATOM 706 N N . PHE A 1 86 ? -7.198 -7.118 -4.967 1.00 96.31 86 PHE A N 1
ATOM 707 C CA . PHE A 1 86 ? -6.480 -6.291 -4.002 1.00 96.31 86 PHE A CA 1
ATOM 708 C C . PHE A 1 86 ? 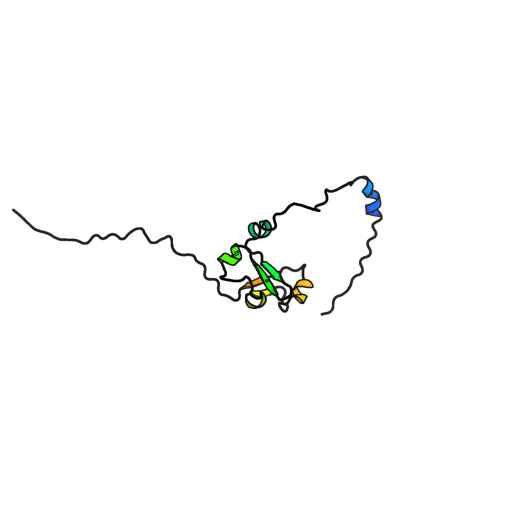-5.676 -7.145 -3.011 1.00 96.31 86 PHE A C 1
ATOM 710 O O . PHE A 1 86 ? -6.113 -7.420 -1.901 1.00 96.31 86 PHE A O 1
ATOM 717 N N . ASN A 1 87 ? -4.485 -7.571 -3.431 1.00 96.50 87 ASN A N 1
ATOM 718 C CA . ASN A 1 87 ? -3.537 -8.336 -2.627 1.00 96.50 87 ASN A CA 1
ATOM 719 C C . ASN A 1 87 ? -2.099 -7.828 -2.826 1.00 96.50 87 ASN A C 1
ATOM 721 O O . ASN A 1 87 ? -1.803 -7.083 -3.766 1.00 96.50 87 ASN A O 1
ATOM 725 N N . TRP A 1 88 ? -1.196 -8.241 -1.935 1.00 96.62 88 TRP A N 1
ATOM 726 C CA . TRP A 1 88 ? 0.190 -7.770 -1.923 1.00 96.62 88 TRP A CA 1
ATOM 727 C C . TRP A 1 88 ? 0.934 -8.018 -3.242 1.00 96.62 88 TRP A C 1
ATOM 729 O O . TRP A 1 88 ? 1.602 -7.117 -3.750 1.00 96.62 88 TRP A O 1
ATOM 739 N N . GLU A 1 89 ? 0.812 -9.217 -3.810 1.00 95.88 89 GLU A N 1
ATOM 740 C CA . GLU A 1 89 ? 1.569 -9.607 -5.004 1.00 95.88 89 GLU A CA 1
ATOM 741 C C . GLU A 1 89 ? 1.169 -8.784 -6.230 1.00 95.88 89 GLU A C 1
ATOM 743 O O . GLU A 1 89 ? 2.021 -8.328 -7.001 1.00 95.88 89 GLU A O 1
ATOM 748 N N . ASN A 1 90 ? -0.126 -8.510 -6.385 1.00 95.38 90 ASN A N 1
ATOM 749 C CA . ASN A 1 90 ? -0.596 -7.671 -7.474 1.00 95.38 90 ASN A CA 1
ATOM 750 C C . ASN A 1 90 ? -0.179 -6.204 -7.302 1.00 95.38 90 ASN A C 1
ATOM 752 O O . ASN A 1 90 ? 0.169 -5.558 -8.288 1.00 95.38 90 ASN A O 1
ATOM 756 N N . ILE A 1 91 ? -0.152 -5.671 -6.077 1.00 95.44 91 ILE A N 1
ATOM 757 C CA . ILE A 1 91 ? 0.360 -4.313 -5.824 1.00 95.44 91 ILE A CA 1
ATOM 758 C C . ILE A 1 91 ? 1.857 -4.249 -6.156 1.00 95.44 91 ILE A C 1
ATOM 760 O O . ILE A 1 91 ? 2.301 -3.347 -6.867 1.00 95.44 91 ILE A O 1
ATOM 764 N N . TYR A 1 92 ? 2.633 -5.231 -5.689 1.00 94.31 92 TYR A N 1
ATOM 765 C CA . TYR A 1 92 ? 4.085 -5.283 -5.865 1.00 94.31 92 TYR A CA 1
ATOM 766 C C . TYR A 1 92 ? 4.513 -5.402 -7.335 1.00 94.31 92 TYR A C 1
ATOM 768 O O . TYR A 1 92 ? 5.522 -4.835 -7.749 1.00 94.31 92 TYR A O 1
ATOM 776 N N . THR A 1 93 ? 3.732 -6.100 -8.153 1.00 93.62 93 THR A N 1
ATOM 777 C CA . THR A 1 93 ? 3.996 -6.238 -9.594 1.00 93.62 93 THR A CA 1
ATOM 778 C C . THR A 1 93 ? 3.593 -5.007 -10.411 1.00 93.62 93 THR A C 1
ATOM 780 O O . THR A 1 93 ? 4.070 -4.842 -11.533 1.00 93.62 93 THR A O 1
ATOM 783 N N . HIS A 1 94 ? 2.779 -4.108 -9.847 1.00 93.94 94 HIS A N 1
ATOM 784 C CA . HIS A 1 94 ? 2.233 -2.928 -10.524 1.00 93.94 94 HIS A CA 1
ATOM 785 C C . HIS A 1 94 ? 2.628 -1.612 -9.834 1.00 93.94 94 HIS A C 1
ATOM 787 O O . HIS A 1 94 ? 1.899 -0.630 -9.925 1.00 93.94 94 HIS A O 1
ATOM 793 N N . LEU A 1 95 ? 3.789 -1.553 -9.168 1.00 92.38 95 LEU A N 1
ATOM 794 C CA . LEU A 1 95 ? 4.238 -0.380 -8.393 1.00 92.38 95 LEU A CA 1
ATOM 795 C C . LEU A 1 95 ? 4.296 0.937 -9.183 1.00 92.38 95 LEU A C 1
ATOM 797 O O . LEU A 1 95 ? 4.215 2.007 -8.589 1.00 92.38 95 LEU A O 1
ATOM 801 N N . ASN A 1 96 ? 4.432 0.865 -10.507 1.00 92.56 96 ASN A N 1
ATOM 802 C CA . ASN A 1 96 ? 4.460 2.041 -11.379 1.00 92.56 96 ASN A CA 1
ATOM 803 C C . ASN A 1 96 ? 3.060 2.511 -11.814 1.00 92.56 96 ASN A C 1
ATOM 805 O O . ASN A 1 96 ? 2.949 3.429 -12.626 1.00 92.56 96 ASN A O 1
ATOM 809 N N . ASN A 1 97 ? 1.997 1.889 -11.304 1.00 93.50 97 ASN A N 1
ATOM 810 C CA . ASN A 1 97 ? 0.625 2.275 -11.593 1.00 93.50 97 ASN A CA 1
ATOM 811 C C . ASN A 1 97 ? 0.108 3.281 -10.562 1.00 93.50 97 ASN A C 1
ATOM 813 O O . ASN A 1 97 ? 0.547 3.328 -9.415 1.00 93.50 97 ASN A O 1
ATOM 817 N N . VAL A 1 98 ? -0.896 4.052 -10.973 1.00 96.00 98 VAL A N 1
ATOM 818 C CA . VAL A 1 98 ? -1.713 4.831 -10.042 1.00 96.00 98 VAL A CA 1
ATOM 819 C C . VAL A 1 98 ? -2.745 3.900 -9.417 1.00 96.00 98 VAL A C 1
ATOM 821 O O . VAL A 1 98 ? -3.512 3.254 -10.134 1.00 96.00 98 VAL A O 1
ATOM 824 N N . PHE A 1 99 ? -2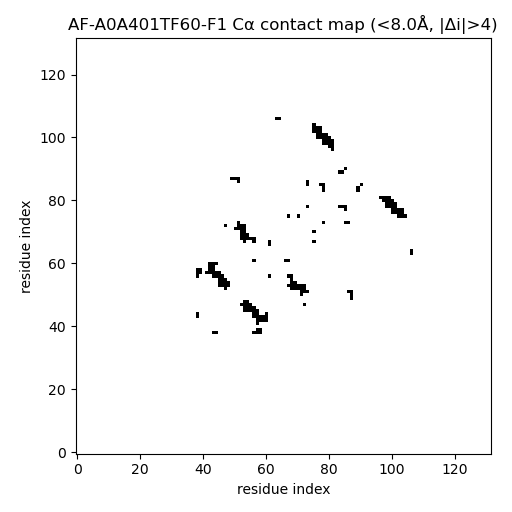.751 3.848 -8.087 1.00 97.00 99 PHE A N 1
ATOM 825 C CA . PHE A 1 99 ? -3.724 3.089 -7.312 1.00 97.00 99 PHE A CA 1
ATOM 826 C C . PHE A 1 99 ? -4.828 4.017 -6.815 1.00 97.00 99 PHE A C 1
ATOM 828 O O . PHE A 1 99 ? -4.555 5.059 -6.221 1.00 97.00 99 PHE A O 1
ATOM 835 N N . GLU A 1 100 ? -6.073 3.621 -7.045 1.00 97.38 100 GLU A N 1
ATOM 836 C CA . GLU A 1 100 ? -7.262 4.313 -6.557 1.00 97.38 100 GLU A CA 1
ATOM 837 C C . GLU A 1 100 ? -7.975 3.406 -5.558 1.00 97.38 100 GLU A C 1
ATOM 839 O O . GLU A 1 100 ? -8.383 2.294 -5.905 1.00 97.38 100 GLU A O 1
ATOM 844 N N . LEU A 1 101 ? -8.103 3.875 -4.317 1.00 96.69 101 LEU A N 1
ATOM 845 C CA . LEU A 1 101 ? -8.776 3.165 -3.235 1.00 96.69 101 LEU A CA 1
ATOM 846 C C . LEU A 1 101 ? -10.058 3.901 -2.859 1.00 96.69 101 LEU A C 1
ATOM 848 O O . LEU A 1 101 ? -10.056 5.117 -2.684 1.00 96.69 101 LEU A O 1
ATOM 852 N N . MET A 1 102 ? -11.133 3.146 -2.679 1.00 95.06 102 MET A N 1
ATOM 853 C CA . MET A 1 102 ? -12.415 3.641 -2.191 1.00 95.06 102 MET A CA 1
ATOM 854 C C . MET A 1 102 ? -12.693 3.033 -0.820 1.00 95.06 102 MET A C 1
ATOM 856 O O . MET A 1 102 ? -12.602 1.816 -0.661 1.00 95.06 102 MET A O 1
ATOM 860 N N . SER A 1 103 ? -13.026 3.853 0.177 1.00 94.44 103 SER A N 1
ATOM 861 C CA . SER A 1 103 ? -13.429 3.334 1.486 1.00 94.44 103 SER A CA 1
ATOM 862 C C . SER A 1 103 ? -14.727 2.544 1.368 1.00 94.44 103 SER A C 1
ATOM 864 O O . SER A 1 103 ? -15.651 2.955 0.668 1.00 94.44 103 SER A O 1
ATOM 866 N N . LYS A 1 104 ? -14.820 1.414 2.071 1.00 93.31 104 LYS A N 1
ATOM 867 C CA . LYS A 1 104 ? -16.079 0.662 2.171 1.00 93.31 104 LYS A CA 1
ATOM 868 C C . LYS A 1 104 ? -17.046 1.299 3.165 1.00 93.31 104 LYS A C 1
ATOM 870 O O . LYS A 1 104 ? -18.257 1.188 3.002 1.00 93.31 104 LYS A O 1
ATOM 875 N N . ALA A 1 105 ? -16.514 1.973 4.183 1.00 88.12 105 ALA A N 1
ATOM 876 C CA . ALA A 1 105 ? -17.311 2.751 5.116 1.00 88.12 105 ALA A CA 1
ATOM 877 C C . ALA A 1 105 ? -17.841 4.033 4.455 1.00 88.12 105 ALA A C 1
ATOM 879 O O . ALA A 1 105 ? -17.126 4.703 3.701 1.00 88.12 105 ALA A O 1
ATOM 880 N N . VAL A 1 106 ? -19.085 4.385 4.789 1.00 80.50 106 VAL A N 1
ATOM 881 C CA . VAL A 1 106 ? -19.663 5.691 4.463 1.00 80.50 106 VAL A CA 1
ATOM 882 C C . VAL A 1 106 ? -19.036 6.721 5.393 1.00 80.50 106 VAL A C 1
ATOM 884 O O . VAL A 1 106 ? -19.153 6.623 6.612 1.00 80.50 106 VAL A O 1
ATOM 887 N N . VAL A 1 107 ? -18.356 7.703 4.812 1.00 75.75 107 VAL A N 1
ATOM 888 C CA . VAL A 1 107 ? -17.780 8.814 5.567 1.00 75.75 107 VAL A CA 1
ATOM 889 C C . VAL A 1 107 ? -18.839 9.900 5.710 1.00 75.75 107 VAL A C 1
ATOM 891 O O . VAL A 1 107 ? -19.187 10.568 4.738 1.00 75.75 107 VAL A O 1
ATOM 894 N N . GLU A 1 108 ? -19.347 10.097 6.924 1.00 67.31 108 GLU A N 1
ATOM 895 C CA . GLU A 1 108 ? -20.189 11.251 7.231 1.00 67.31 108 GLU A CA 1
ATOM 896 C C . GLU A 1 108 ? -19.310 12.482 7.480 1.00 67.31 108 GLU A C 1
ATOM 898 O O . GLU A 1 108 ? -18.437 12.493 8.350 1.00 67.31 108 GLU A O 1
ATOM 903 N N . SER A 1 109 ? -19.537 13.555 6.724 1.00 62.91 109 SER A N 1
ATOM 904 C CA . SER A 1 109 ? -18.873 14.830 6.979 1.00 62.91 109 SER A CA 1
ATOM 905 C C . SER A 1 109 ? -19.349 15.402 8.316 1.00 62.91 109 SER A C 1
ATOM 907 O O . SER A 1 109 ? -20.523 15.757 8.450 1.00 62.91 109 SER A O 1
ATOM 909 N N . LYS A 1 110 ? -18.443 15.596 9.282 1.00 59.44 110 LYS A N 1
ATOM 910 C CA . LYS A 1 110 ? -18.703 16.410 10.484 1.00 59.44 110 LYS A CA 1
ATOM 911 C C . LYS A 1 110 ? -18.762 17.908 10.132 1.00 59.44 110 LYS A C 1
ATOM 913 O O . LYS A 1 110 ? -17.993 18.710 10.647 1.00 59.44 110 LYS A O 1
ATOM 918 N N . GLN A 1 111 ? -19.662 18.312 9.239 1.00 53.81 111 GLN A N 1
ATOM 919 C CA . GLN A 1 111 ? -20.030 19.715 9.043 1.00 53.81 111 GLN A CA 1
ATOM 920 C C . GLN A 1 111 ? -21.371 19.979 9.733 1.00 53.81 111 GLN A C 1
ATOM 922 O O . GLN A 1 111 ? -22.421 19.705 9.160 1.00 53.81 111 GLN A O 1
ATOM 927 N N . LYS A 1 112 ? -21.292 20.473 10.979 1.00 44.00 112 LYS A N 1
ATOM 928 C CA . LYS A 1 112 ? -22.288 21.173 11.838 1.00 44.00 112 LYS A CA 1
ATOM 929 C C . LYS A 1 112 ? -21.840 20.882 13.283 1.00 44.00 112 LYS A C 1
ATOM 931 O O . LYS A 1 112 ? -21.746 19.723 13.650 1.00 44.00 112 LYS A O 1
ATOM 936 N N . VAL A 1 113 ? -21.427 21.839 14.122 1.00 44.81 113 VAL A N 1
ATOM 937 C CA . VAL A 1 113 ? -22.231 22.934 14.687 1.00 44.81 113 VAL A CA 1
ATOM 938 C C . VAL A 1 113 ? -21.318 24.094 15.138 1.00 44.81 113 VAL A C 1
ATOM 940 O O . VAL A 1 113 ? -20.658 24.005 16.166 1.00 44.81 113 VAL A O 1
ATOM 943 N N . SER A 1 114 ? -21.344 25.224 14.430 1.00 38.34 114 SER A N 1
ATOM 944 C CA . SER A 1 114 ? -21.031 26.542 15.013 1.00 38.34 114 SER A CA 1
ATOM 945 C C . SER A 1 114 ? -21.877 27.622 14.334 1.00 38.34 114 SER A C 1
ATOM 947 O O . SER A 1 114 ? -21.363 28.591 13.789 1.00 38.34 114 SER A O 1
ATOM 949 N N . ALA A 1 115 ? -23.191 27.407 14.276 1.00 46.75 115 ALA A N 1
ATOM 950 C CA . ALA A 1 115 ? -24.123 28.400 13.743 1.00 46.75 115 ALA A CA 1
ATOM 951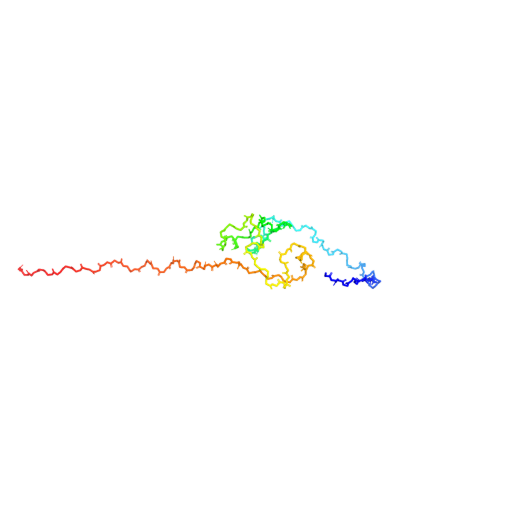 C C . ALA A 1 115 ? -25.529 28.276 14.349 1.00 46.75 115 ALA A C 1
ATOM 953 O O . ALA A 1 115 ? -26.497 28.440 13.629 1.00 46.75 115 ALA A O 1
ATOM 954 N N . VAL A 1 116 ? -25.669 27.951 15.642 1.00 46.28 116 VAL A N 1
ATOM 955 C CA . VAL A 1 116 ? -26.903 28.234 16.407 1.00 46.28 116 VAL A CA 1
ATOM 956 C C . VAL A 1 116 ? -26.542 28.376 17.892 1.00 46.28 116 VAL A C 1
ATOM 958 O O . VAL A 1 116 ? -26.600 27.407 18.643 1.00 46.28 116 VAL A O 1
ATOM 961 N N . LYS A 1 117 ? -26.098 29.564 18.310 1.00 43.19 117 LYS A N 1
ATOM 962 C CA . LYS A 1 117 ? -26.190 30.056 19.702 1.00 43.19 117 LYS A CA 1
ATOM 963 C C . LYS A 1 117 ? -25.947 31.573 19.730 1.00 43.19 117 LYS A C 1
ATOM 965 O O . LYS A 1 117 ? -25.020 32.074 20.348 1.00 43.19 117 LYS A O 1
ATOM 970 N N . ALA A 1 118 ? -26.785 32.288 18.997 1.00 47.59 118 ALA A N 1
ATOM 971 C CA . ALA A 1 118 ? -27.196 33.651 19.298 1.00 47.59 118 ALA A CA 1
ATOM 972 C C . ALA A 1 118 ? -28.702 33.670 19.004 1.00 47.59 118 ALA A C 1
ATOM 974 O O . ALA A 1 118 ? -29.140 32.970 18.093 1.00 47.59 118 ALA A O 1
ATOM 975 N N . ASP A 1 119 ? -29.475 34.381 19.809 1.00 50.97 119 ASP A N 1
ATOM 976 C CA . ASP A 1 119 ? -30.930 34.537 19.702 1.00 50.97 119 ASP A CA 1
ATOM 977 C C . ASP A 1 119 ? -31.770 33.368 20.226 1.00 50.97 119 ASP A C 1
ATOM 979 O O . ASP A 1 119 ? -32.390 32.592 19.494 1.00 50.97 119 ASP A O 1
ATOM 983 N N . ARG A 1 120 ? -31.827 33.293 21.558 1.00 50.69 120 ARG A N 1
ATOM 984 C CA . ARG A 1 120 ? -33.097 33.153 22.280 1.00 50.69 120 ARG A CA 1
ATOM 985 C C . ARG A 1 120 ? -32.883 33.460 23.762 1.00 50.69 120 ARG A C 1
ATOM 987 O O . ARG A 1 120 ? -32.490 32.579 24.515 1.00 50.69 120 ARG A O 1
ATOM 994 N N . ASP A 1 121 ? -33.175 34.700 24.137 1.00 47.03 121 ASP A N 1
ATOM 995 C CA . ASP A 1 121 ? -33.748 35.027 25.444 1.00 47.03 121 ASP A CA 1
ATOM 996 C C . ASP A 1 121 ? -35.042 35.835 25.218 1.00 47.03 121 ASP A C 1
ATOM 998 O O . ASP A 1 121 ? -35.206 36.426 24.146 1.00 47.03 121 ASP A O 1
ATOM 1002 N N . PRO A 1 122 ? -36.012 35.756 26.145 1.00 50.06 122 PRO A N 1
ATOM 1003 C CA . PRO A 1 122 ? -37.430 35.730 25.818 1.00 50.06 122 PRO A CA 1
ATOM 1004 C C . PRO A 1 122 ? -38.136 37.034 26.202 1.00 50.06 122 PRO A C 1
ATOM 1006 O O . PRO A 1 122 ? -38.177 37.395 27.375 1.00 50.06 122 PRO A O 1
ATOM 1009 N N . ASP A 1 123 ? -38.778 37.686 25.234 1.00 48.59 123 ASP A N 1
ATOM 1010 C CA . ASP A 1 123 ? -39.859 38.623 25.539 1.00 48.59 123 ASP A CA 1
ATOM 1011 C C . ASP A 1 123 ? -41.147 37.836 25.802 1.00 48.59 123 ASP A C 1
ATOM 1013 O O . ASP A 1 123 ? -41.618 37.058 24.969 1.00 48.59 123 ASP A O 1
ATOM 1017 N N . GLY A 1 124 ? -41.689 38.027 27.003 1.00 45.91 124 GLY A N 1
ATOM 1018 C CA . GLY A 1 124 ? -42.878 37.359 27.517 1.00 45.91 124 GLY A CA 1
ATOM 1019 C C . GLY A 1 124 ? -43.507 38.145 28.666 1.00 45.91 124 GLY A C 1
ATOM 1020 O O . GLY A 1 124 ? -43.539 37.674 29.796 1.00 45.91 124 GLY A O 1
ATOM 1021 N N . ASP A 1 125 ? -43.925 39.368 28.350 1.00 48.78 125 ASP A N 1
ATOM 1022 C CA . ASP A 1 125 ? -45.213 39.979 28.702 1.00 48.78 125 ASP A CA 1
ATOM 1023 C C . ASP A 1 125 ? -45.801 39.729 30.114 1.00 48.78 125 ASP A C 1
ATOM 1025 O O . ASP A 1 125 ? -46.290 38.645 30.445 1.00 48.78 125 ASP A O 1
ATOM 1029 N N . ARG A 1 126 ? -45.899 40.798 30.918 1.00 51.12 126 ARG A N 1
ATOM 1030 C CA . ARG A 1 126 ? -46.969 40.946 31.917 1.00 51.12 126 ARG A CA 1
ATOM 1031 C C . ARG A 1 126 ? -47.592 42.334 31.812 1.00 51.12 126 ARG A C 1
ATOM 1033 O O . ARG A 1 126 ? -47.000 43.339 32.195 1.00 51.12 126 ARG A O 1
ATOM 1040 N N . LEU A 1 127 ? -48.809 42.310 31.276 1.00 51.94 127 LEU A N 1
ATOM 1041 C CA . LEU A 1 127 ? -49.776 43.388 31.147 1.00 51.94 127 LEU A CA 1
ATOM 1042 C C . LEU A 1 127 ? -50.064 44.150 32.456 1.00 51.94 127 LEU A C 1
ATOM 1044 O O . LEU A 1 127 ? -50.153 43.559 33.528 1.00 51.94 127 LEU A O 1
ATOM 1048 N N . SER A 1 128 ? -50.326 45.448 32.259 1.00 52.47 128 SER A N 1
ATOM 1049 C CA . SER A 1 128 ? -51.335 46.314 32.895 1.00 52.47 128 SER A CA 1
ATOM 1050 C C . SER A 1 128 ? -51.597 46.197 34.402 1.00 52.47 128 SER A C 1
ATOM 1052 O O . SER A 1 128 ? -52.235 45.248 34.852 1.00 52.47 128 SER A O 1
ATOM 1054 N N . ASP A 1 129 ? -51.360 47.295 35.122 1.00 47.69 129 ASP A N 1
ATOM 1055 C CA . ASP A 1 129 ? -52.383 47.773 36.052 1.00 47.69 129 ASP A CA 1
ATOM 1056 C C . ASP A 1 129 ? -52.466 49.305 36.060 1.00 47.69 129 ASP A C 1
ATOM 1058 O O . ASP A 1 129 ? -51.481 50.014 35.844 1.00 47.69 129 ASP A O 1
ATOM 1062 N N . ALA A 1 130 ? -53.692 49.790 36.200 1.00 47.75 130 ALA A N 1
ATOM 1063 C CA . ALA A 1 130 ? -54.132 51.144 35.923 1.00 47.75 130 ALA A CA 1
ATOM 1064 C C . ALA A 1 130 ? -54.207 52.018 37.189 1.00 47.75 130 ALA A C 1
ATOM 1066 O O . ALA A 1 130 ? -54.531 51.544 38.268 1.00 47.75 130 ALA A O 1
ATOM 1067 N N . GLY A 1 131 ? -53.987 53.323 36.999 1.00 49.12 131 GLY A N 1
ATOM 1068 C CA . GLY A 1 131 ? -54.631 54.443 37.700 1.00 49.12 131 GLY A CA 1
ATOM 1069 C C . GLY A 1 131 ? -54.740 54.458 39.234 1.00 49.12 131 GLY A C 1
ATOM 1070 O O . GLY A 1 131 ? -55.674 53.894 39.799 1.00 49.12 131 GLY A O 1
ATOM 1071 N N . ARG A 1 132 ? -53.953 55.332 39.871 1.00 42.47 132 ARG A N 1
ATOM 1072 C CA . ARG A 1 132 ? -54.428 56.503 40.641 1.00 42.47 132 ARG A CA 1
ATOM 1073 C C . ARG A 1 132 ? -53.264 57.397 41.042 1.00 42.47 132 ARG A C 1
ATOM 1075 O O . ARG A 1 132 ? -52.200 56.843 41.383 1.00 42.47 132 ARG A O 1
#

Mean predicted aligned error: 14.77 Å

Foldseek 3Di:
DDDDDDDDDDDCVVVVVVPVVDPDPDDPPDDPDDPCVCLVVPQQDWDADQVQATQDGRVNVCVQDPDRHRDHPVVFKDWPPPPDDPHNVVCVVPVVDDTDIDTPDDGDDPPDDDPPDDDDDDDDDDDDDDDD

Organism: Chiloscyllium punctatum (NCBI:txid137246)

Secondary structure (DSSP, 8-state):
------------HHHHHHGGG---PPPGGG----TTHHHHH-TT-EEE-TTSBEEEE-HHHHHHSS--TTSBHHHHEEEEES-S--SHHHHHHTTTSPPEEEESS--------SS--S--------------

Sequence (132 aa):
MTYVVYKMNFDNAAFKHRMPQLKAAPGYEKLPMKKGIIFDMFPFSMIFRRDMTMYRIGEGLKEVFSELQGKKVDDEFTLVRPMLEFNWENIYTHLNNVFELMSKAVVESKQKVSAVKADRDPDGDRLSDAGR

Radius of gyration: 29.76 Å; Cα contacts (8 Å, |Δi|>4): 104; chains: 1; bounding box: 90×70×66 Å

Nearest PDB structures (foldseek):
  2p04-assembly1_B  TM=8.955E-01  e=3.985E-05  Nostoc punctiforme PCC 73102
  8hbh-assembly1_A  TM=8.469E-01  e=1.430E-03  Homo sapiens
  6jt2-assembly1_A  TM=8.120E-01  e=1.097E-03  Homo sapiens
  8hbf-assembly1_A  TM=8.465E-01  e=2.274E-03  Homo sapiens
  7d9s-assembly1_A  TM=8.439E-01  e=3.168E-03  Homo sapiens

Solvent-accessible surface area (backbone atoms only — not comparable to full-atom values): 9117 Å² total; per-residue (Å²): 139,88,81,87,86,79,86,84,81,84,85,58,68,76,56,64,73,59,46,89,79,66,77,70,77,79,74,82,81,72,75,90,69,60,98,56,53,65,38,73,76,33,28,76,40,74,42,59,48,82,85,37,33,23,71,47,68,9,61,55,44,51,75,71,39,88,80,58,68,73,37,44,48,64,76,48,32,43,60,66,31,62,88,57,74,79,46,55,68,56,50,68,76,43,69,92,56,74,76,39,76,41,67,69,66,84,77,79,77,90,80,79,87,94,83,85,90,75,91,86,83,84,92,77,86,83,82,87,87,80,90,133